Protein AF-A0A9P5Y0E2-F1 (afdb_monomer)

pLDDT: mean 70.85, std 19.17, range [27.19, 94.69]

Organism: NCBI:txid64659

Mean predicted aligned error: 10.79 Å

Foldseek 3Di:
DKDKAWADDPDHRGDDDDDDDDDDFDWDWDFDAPDVPHTQKIWIATRVRFIKMQRPVQCWIGGPNDIDRVVVQWDDDPDDPDPLWTWGDDDHWIWIWGADPVQRKIFIFTADPNRTDPDGQKIWRPWDDPDPPDIGTIMMMHDDDPRCRNVVVVVRVVSVVVPDPPDDDCPVPDD

Sequence (175 aa):
MSQVYLFSNKHNLYTSIASSISTSGEYRFTSVFARPGVPIKTTVTSPEGKEGTIYWKEHAIEVEGVKHVVEDLQQKRSGFKSPHTRHWVLGTDEWQSKYSSGSHSWKVLNVQDDEPTPSPAVELTPYRSKTFGKADPAMLMISVPDADSVFLILILVYSHLTELPRSSWLSGFRL

Secondary structure (DSSP, 8-state):
--EEEEEB-SSSS-B-----S------EEEEEEEETTEEEEEEEE-TTS-EEEEEGGGTEEEETTEEEEHHHHEE--TT---TTEEEEEETTEEEEEEEETTTTEEEEEEEETTEE-SS-SEEEE---EEETTEEPPEEEEE-S-HHHHHHHHHHHHHHHHHHS--SSSSTT---

Radius of gyration: 16.16 Å; Cα contacts (8 Å, |Δi|>4): 310; chains: 1; bounding box: 40×49×42 Å

Nearest PDB structures (foldseek):
  9azz-assembly3_C  TM=2.858E-01  e=7.784E-01  Ehrlichia ruminantium str. Gardel
  1viw-assembly1_B  TM=2.463E-01  e=5.065E-01  Phaseolus vulgaris
  2ooj-assembly1_B  TM=1.605E-01  e=1.406E+00  Shewanella oneidensis MR-1
  8fh3-assembly1_C  TM=2.134E-01  e=8.732E+00  Homo sapiens

Structure (mmCIF, N/CA/C/O backbone):
data_AF-A0A9P5Y0E2-F1
#
_entry.id   AF-A0A9P5Y0E2-F1
#
loop_
_atom_site.group_PDB
_atom_site.id
_atom_site.type_symbol
_atom_site.label_atom_id
_atom_site.label_alt_id
_atom_site.label_comp_id
_atom_site.label_asym_id
_atom_site.label_entity_id
_atom_site.label_seq_id
_atom_site.pdbx_PDB_ins_code
_atom_site.Cartn_x
_atom_site.Cartn_y
_atom_site.Cartn_z
_atom_site.occupancy
_atom_site.B_iso_or_equiv
_atom_site.auth_seq_id
_atom_site.auth_comp_id
_atom_site.auth_asym_id
_atom_site.auth_atom_id
_atom_site.pdbx_PDB_model_num
ATOM 1 N N . MET A 1 1 ? -3.429 17.648 -7.343 1.00 45.75 1 MET A N 1
ATOM 2 C CA . MET A 1 1 ? -2.501 18.212 -6.335 1.00 45.75 1 MET A CA 1
ATOM 3 C C . MET A 1 1 ? -1.861 17.037 -5.618 1.00 45.75 1 MET A C 1
ATOM 5 O O . MET A 1 1 ? -2.595 16.141 -5.239 1.00 45.75 1 MET A O 1
ATOM 9 N N . SER A 1 2 ? -0.536 16.991 -5.492 1.00 43.69 2 SER A N 1
ATOM 10 C CA . SER A 1 2 ? 0.150 15.933 -4.738 1.00 43.69 2 SER A CA 1
ATOM 11 C C . SER A 1 2 ? 0.182 16.284 -3.250 1.00 43.69 2 SER A C 1
ATOM 13 O O . SER A 1 2 ? 0.681 17.351 -2.890 1.00 43.69 2 SER A O 1
ATOM 15 N N . GLN A 1 3 ? -0.328 15.400 -2.402 1.00 51.97 3 GLN A N 1
ATOM 16 C CA . GLN A 1 3 ? -0.241 15.480 -0.947 1.00 51.97 3 GLN A CA 1
ATOM 17 C C . GLN A 1 3 ? 0.993 14.711 -0.461 1.00 51.97 3 GLN A C 1
ATOM 19 O O . GLN A 1 3 ? 1.354 13.668 -1.009 1.00 51.97 3 GLN A O 1
ATOM 24 N N . VAL A 1 4 ? 1.665 15.232 0.565 1.00 50.03 4 VAL A N 1
ATOM 25 C CA . VAL A 1 4 ? 2.849 14.602 1.164 1.00 50.03 4 VAL A CA 1
ATOM 26 C C . VAL A 1 4 ? 2.564 14.317 2.629 1.00 50.03 4 VAL A C 1
ATOM 28 O O . VAL A 1 4 ? 2.225 15.222 3.388 1.00 50.03 4 VAL A O 1
ATOM 31 N N . TYR A 1 5 ? 2.746 13.063 3.020 1.00 56.59 5 TYR A N 1
ATOM 32 C CA . TYR A 1 5 ? 2.532 12.548 4.364 1.00 56.59 5 TYR A CA 1
ATOM 33 C C . TYR A 1 5 ? 3.863 12.068 4.966 1.00 56.59 5 TYR A C 1
ATOM 35 O O . TYR A 1 5 ? 4.669 11.408 4.303 1.00 56.59 5 TYR A O 1
ATOM 43 N N . LEU A 1 6 ? 4.107 12.403 6.237 1.00 47.56 6 LEU A N 1
ATOM 44 C CA . LEU A 1 6 ? 5.319 12.048 6.988 1.00 47.56 6 LEU A CA 1
ATOM 45 C C . LEU A 1 6 ? 5.016 10.955 8.027 1.00 47.56 6 LEU A C 1
ATOM 47 O O . LEU A 1 6 ? 4.032 11.048 8.756 1.00 47.56 6 LEU A O 1
ATOM 51 N N . PHE A 1 7 ? 5.892 9.952 8.144 1.00 51.66 7 PHE A N 1
ATOM 52 C CA . PHE A 1 7 ? 5.718 8.774 9.008 1.00 51.66 7 PHE A CA 1
ATOM 53 C C . PHE A 1 7 ? 6.920 8.552 9.933 1.00 51.66 7 PHE A C 1
ATOM 55 O O . PHE A 1 7 ? 8.013 8.232 9.471 1.00 51.66 7 PHE A O 1
ATOM 62 N N . SER A 1 8 ? 6.732 8.615 11.256 1.00 42.47 8 SER A N 1
ATOM 63 C CA . SER A 1 8 ? 7.781 8.276 12.233 1.00 42.47 8 SER A CA 1
ATOM 64 C C . SER A 1 8 ? 7.515 6.933 12.919 1.00 42.47 8 SER A C 1
ATOM 66 O O . SER A 1 8 ? 6.436 6.694 13.457 1.00 42.47 8 SER A O 1
ATOM 68 N N . ASN A 1 9 ? 8.525 6.057 12.922 1.00 45.53 9 ASN A N 1
ATOM 69 C CA . ASN A 1 9 ? 8.476 4.699 13.487 1.00 45.53 9 ASN A CA 1
ATOM 70 C C . ASN A 1 9 ? 9.391 4.555 14.721 1.00 45.53 9 ASN A C 1
ATOM 72 O O . ASN A 1 9 ? 10.045 3.533 14.911 1.00 45.53 9 ASN A O 1
ATOM 76 N N . LYS A 1 10 ? 9.543 5.598 15.550 1.00 37.62 10 LYS A N 1
ATOM 77 C CA . LYS A 1 10 ? 10.538 5.514 16.632 1.00 37.62 10 LYS A CA 1
ATOM 78 C C . LYS A 1 10 ? 10.114 4.698 17.852 1.00 37.62 10 LYS A C 1
ATOM 80 O O . LYS A 1 10 ? 11.018 4.193 18.499 1.00 37.62 10 LYS A O 1
ATOM 85 N N . HIS A 1 11 ? 8.823 4.477 18.136 1.00 36.03 11 HIS A N 1
ATOM 86 C CA . HIS A 1 11 ? 8.441 3.693 19.329 1.00 36.03 11 HIS A CA 1
ATOM 87 C C . HIS A 1 11 ? 7.207 2.783 19.257 1.00 36.03 11 HIS A C 1
ATOM 89 O O . HIS A 1 11 ? 6.878 2.188 20.272 1.00 36.03 11 HIS A O 1
ATOM 95 N N . ASN A 1 12 ? 6.558 2.610 18.108 1.00 37.59 12 ASN A N 1
ATOM 96 C CA . ASN A 1 12 ? 5.561 1.557 17.853 1.00 37.59 12 ASN A CA 1
ATOM 97 C C . ASN A 1 12 ? 4.975 1.852 16.479 1.00 37.59 12 ASN A C 1
ATOM 99 O O . ASN A 1 12 ? 4.096 2.696 16.412 1.00 37.59 12 ASN A O 1
ATOM 103 N N . LEU A 1 13 ? 5.517 1.230 15.428 1.00 41.34 13 LEU A N 1
ATOM 104 C CA . LEU A 1 13 ? 5.135 1.240 14.003 1.00 41.34 13 LEU A CA 1
ATOM 105 C C . LEU A 1 13 ? 4.630 2.537 13.333 1.00 41.34 13 LEU A C 1
ATOM 107 O O . LEU A 1 13 ? 5.089 2.806 12.232 1.00 41.34 13 LEU A O 1
ATOM 111 N N . TYR A 1 14 ? 3.789 3.373 13.936 1.00 44.62 14 TYR A N 1
ATOM 112 C CA . TYR A 1 14 ? 3.302 4.640 13.400 1.00 44.62 14 TYR A CA 1
ATOM 113 C C . TYR A 1 14 ? 2.935 5.584 14.558 1.00 44.62 14 TYR A C 1
ATOM 115 O O . TYR A 1 14 ? 1.906 5.409 15.207 1.00 44.62 14 TYR A O 1
ATOM 123 N N . THR A 1 15 ? 3.762 6.592 14.846 1.00 29.59 15 THR A N 1
ATOM 124 C CA . THR A 1 15 ? 3.359 7.727 15.700 1.00 29.59 15 THR A CA 1
ATOM 125 C C . THR A 1 15 ? 3.620 9.031 14.956 1.00 29.59 15 THR A C 1
ATOM 127 O O . THR A 1 15 ? 4.685 9.216 14.365 1.00 29.59 15 THR A O 1
ATOM 130 N N . SER A 1 16 ? 2.613 9.903 14.936 1.00 33.72 16 SER A N 1
ATOM 131 C CA . SER A 1 16 ? 2.589 11.152 14.180 1.00 33.72 16 SER A CA 1
ATOM 132 C C . SER A 1 16 ? 3.706 12.105 14.614 1.00 33.72 16 SER A C 1
ATOM 134 O O . SER A 1 16 ? 3.942 12.332 15.801 1.00 33.72 16 SER A O 1
ATOM 136 N N . ILE A 1 17 ? 4.401 12.684 13.632 1.00 31.56 17 ILE A N 1
ATOM 137 C CA . ILE A 1 17 ? 5.146 13.930 13.817 1.00 31.56 17 ILE A CA 1
ATOM 138 C C . ILE A 1 17 ? 4.387 14.982 13.022 1.00 31.56 17 ILE A C 1
ATOM 140 O O . ILE A 1 17 ? 4.506 15.073 11.802 1.00 31.56 17 ILE A O 1
ATOM 144 N N . ALA A 1 18 ? 3.592 15.767 13.740 1.00 40.41 18 ALA A N 1
ATOM 145 C CA . ALA A 1 18 ? 3.110 17.040 13.252 1.00 40.41 18 ALA A CA 1
ATOM 146 C C . ALA A 1 18 ? 4.308 17.989 13.122 1.00 40.41 18 ALA A C 1
ATOM 148 O O . ALA A 1 18 ? 4.890 18.390 14.128 1.00 40.41 18 ALA A O 1
ATOM 149 N N . SER A 1 19 ? 4.667 18.376 11.899 1.00 30.83 19 SER A N 1
ATOM 150 C CA . SER A 1 19 ? 5.348 19.655 11.679 1.00 30.83 19 SER A CA 1
ATOM 151 C C . SER A 1 19 ? 5.203 20.134 10.233 1.00 30.83 19 SER A C 1
ATOM 153 O O . SER A 1 19 ? 5.901 19.677 9.331 1.00 30.83 19 SER A O 1
ATOM 155 N N . SER A 1 20 ? 4.285 21.091 10.071 1.00 33.94 20 SER A N 1
ATOM 156 C CA . SER A 1 20 ? 4.350 22.236 9.152 1.00 33.94 20 SER A CA 1
ATOM 157 C C . SER A 1 20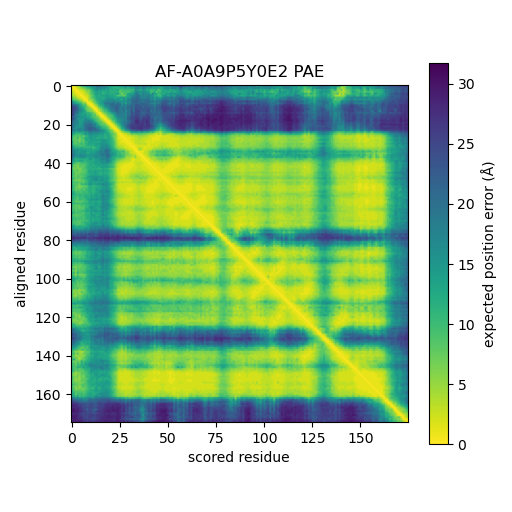 ? 4.640 21.978 7.666 1.00 33.94 20 SER A C 1
ATOM 159 O O . SER A 1 20 ? 5.642 22.455 7.141 1.00 33.94 20 SER A O 1
ATOM 161 N N . ILE A 1 21 ? 3.698 21.347 6.964 1.00 38.38 21 ILE A N 1
ATOM 162 C CA . ILE A 1 21 ? 3.343 21.707 5.580 1.00 38.38 21 ILE A CA 1
ATOM 163 C C . ILE A 1 21 ? 1.811 21.759 5.563 1.00 38.38 21 ILE A C 1
ATOM 165 O O . ILE A 1 21 ? 1.154 20.846 6.057 1.00 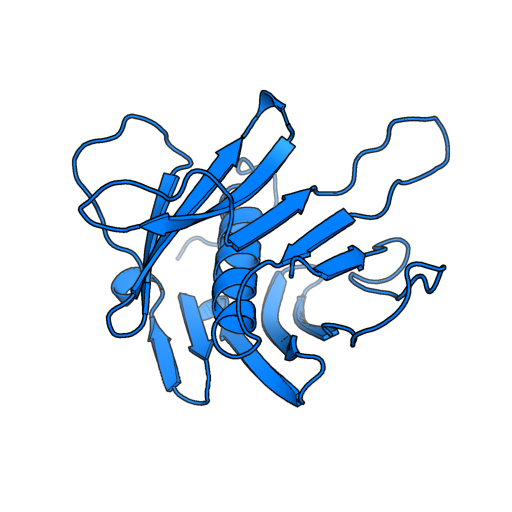38.38 21 ILE A O 1
ATOM 169 N N . SER A 1 22 ? 1.232 22.881 5.146 1.00 36.72 22 SER A N 1
ATOM 170 C CA . SER A 1 22 ? -0.187 23.172 5.357 1.00 36.72 22 SER A CA 1
ATOM 171 C C . SER A 1 22 ? -1.118 22.192 4.624 1.00 36.72 22 SER A C 1
ATOM 173 O O . SER A 1 22 ? -1.055 22.077 3.403 1.00 36.72 22 SER A O 1
ATOM 175 N N . THR A 1 23 ? -2.018 21.599 5.424 1.00 46.66 23 THR A N 1
ATOM 176 C CA . THR A 1 23 ? -3.356 21.025 5.144 1.00 46.66 23 THR A CA 1
ATOM 177 C C . THR A 1 23 ? -3.476 19.752 4.294 1.00 46.66 23 THR A C 1
ATOM 179 O O . THR A 1 23 ? -3.373 19.820 3.075 1.00 46.66 23 THR A O 1
ATOM 182 N N . SER A 1 24 ? -3.833 18.618 4.927 1.00 51.25 24 SER A N 1
ATOM 183 C CA . SER A 1 24 ? -5.021 17.771 4.625 1.00 51.25 24 SER A CA 1
ATOM 184 C C . SER A 1 24 ? -4.873 16.338 5.179 1.00 51.25 24 SER A C 1
ATOM 186 O O . SER A 1 24 ? -4.283 15.473 4.542 1.00 51.25 24 SER A O 1
ATOM 188 N N . GLY A 1 25 ? -5.451 16.077 6.359 1.00 61.12 25 GLY A N 1
ATOM 189 C CA . GLY A 1 25 ? -5.704 14.709 6.825 1.00 61.12 25 GLY A CA 1
ATOM 190 C C . GLY A 1 25 ? -4.509 13.890 7.324 1.00 61.12 25 GLY A C 1
ATOM 191 O O . GLY A 1 25 ? -3.367 14.194 7.015 1.00 61.12 25 GLY A O 1
ATOM 192 N N . GLU A 1 26 ? -4.753 12.821 8.083 1.00 68.81 26 GLU A N 1
ATOM 193 C CA . GLU A 1 26 ? -3.728 11.821 8.419 1.00 68.81 26 GLU A CA 1
ATOM 194 C C . GLU A 1 26 ? -4.219 10.423 8.025 1.00 68.81 26 GLU A C 1
ATOM 196 O O . GLU A 1 26 ? -5.311 10.022 8.424 1.00 68.81 26 GLU A O 1
ATOM 201 N N . TYR A 1 27 ? -3.406 9.666 7.277 1.00 76.19 27 TYR A N 1
ATOM 202 C CA . TYR A 1 27 ? -3.641 8.233 7.085 1.00 76.19 27 TYR A CA 1
ATOM 203 C C . TYR A 1 27 ? -3.221 7.480 8.349 1.00 76.19 27 TYR A C 1
ATOM 205 O O . TYR A 1 27 ? -2.075 7.587 8.797 1.00 76.19 27 TYR A O 1
ATOM 213 N N . ARG A 1 28 ? -4.128 6.688 8.922 1.00 75.88 28 ARG A N 1
ATOM 214 C CA . ARG A 1 28 ? -3.868 5.894 10.127 1.00 75.88 28 ARG A CA 1
ATOM 215 C C . ARG A 1 28 ? -3.637 4.435 9.769 1.00 75.88 28 ARG A C 1
ATOM 217 O O . ARG A 1 28 ? -4.448 3.830 9.082 1.00 75.88 28 ARG A O 1
ATOM 224 N N . PHE A 1 29 ? -2.566 3.856 10.303 1.00 80.56 29 PHE A N 1
ATOM 225 C CA . PHE A 1 29 ? -2.232 2.445 10.127 1.00 80.56 29 PHE A CA 1
ATOM 226 C C . PHE A 1 29 ? -2.405 1.712 11.452 1.00 80.56 29 PHE A C 1
ATOM 228 O O . PHE A 1 29 ? -1.734 2.026 12.435 1.00 80.56 29 PHE A O 1
ATOM 235 N N . THR A 1 30 ? -3.273 0.708 11.475 1.00 80.75 30 THR A N 1
ATOM 236 C CA . THR A 1 30 ? -3.520 -0.128 12.653 1.00 80.75 30 THR A CA 1
ATOM 237 C C . THR A 1 30 ? -3.177 -1.565 12.310 1.00 80.75 30 THR A C 1
ATOM 239 O O . THR A 1 30 ? -3.802 -2.157 11.438 1.00 80.75 30 THR A O 1
ATOM 242 N N . SER A 1 31 ? -2.181 -2.142 12.982 1.00 82.12 31 SER A N 1
ATOM 243 C CA . SER A 1 31 ? -1.804 -3.542 12.770 1.00 82.12 31 SER A CA 1
ATOM 244 C C . SER A 1 31 ? -2.098 -4.389 14.002 1.00 82.12 31 SER A C 1
ATOM 246 O O . SER A 1 31 ? -1.715 -4.036 15.115 1.00 82.12 31 SER A O 1
ATOM 248 N N . VAL A 1 32 ? -2.761 -5.523 13.789 1.00 82.81 32 VAL A N 1
ATOM 249 C CA . VAL A 1 32 ? -2.998 -6.559 14.798 1.00 82.81 32 VAL A CA 1
ATOM 250 C C . VAL A 1 32 ? -1.977 -7.664 14.583 1.00 82.81 32 VAL A C 1
ATOM 252 O O . VAL A 1 32 ? -1.851 -8.177 13.472 1.00 82.81 32 VAL A O 1
ATOM 255 N N . PHE A 1 33 ? -1.268 -8.052 15.640 1.00 77.25 33 PHE A N 1
ATOM 256 C CA . PHE A 1 33 ? -0.171 -9.016 15.578 1.00 77.25 33 PHE A CA 1
ATOM 257 C C . PHE A 1 33 ? -0.539 -10.321 16.281 1.00 77.25 33 PHE A C 1
ATOM 259 O O . PHE A 1 33 ? -1.089 -10.300 17.378 1.00 77.25 33 PHE A O 1
ATOM 266 N N . ALA A 1 34 ? -0.192 -11.461 15.676 1.00 69.75 34 ALA A N 1
ATOM 267 C CA . ALA A 1 34 ? -0.313 -12.767 16.335 1.00 69.75 34 ALA A CA 1
ATOM 268 C C . ALA A 1 34 ? 0.753 -12.929 17.420 1.00 69.75 34 ALA A C 1
ATOM 270 O O . ALA A 1 34 ? 0.524 -13.520 18.473 1.00 69.75 34 ALA A O 1
ATOM 271 N N . ARG A 1 35 ? 1.957 -12.460 17.089 1.00 70.94 35 ARG A N 1
ATOM 272 C CA . ARG A 1 35 ? 3.202 -12.503 17.858 1.00 70.94 35 ARG A CA 1
ATOM 273 C C . ARG A 1 35 ? 4.059 -11.317 17.401 1.00 70.94 35 ARG A C 1
ATOM 275 O O . ARG A 1 35 ? 3.773 -10.777 16.328 1.00 70.94 35 ARG A O 1
ATOM 282 N N . PRO A 1 36 ? 5.091 -10.910 18.161 1.00 68.94 36 PRO A N 1
ATOM 283 C CA . PRO A 1 36 ? 5.947 -9.786 17.793 1.00 68.94 36 PRO A CA 1
ATOM 284 C C . PRO A 1 36 ? 6.341 -9.805 16.310 1.00 68.94 36 PRO A C 1
ATOM 286 O O . PRO A 1 36 ? 6.903 -10.783 15.826 1.00 68.94 36 PRO A O 1
ATOM 289 N N . GLY A 1 37 ? 5.932 -8.733 15.620 1.00 63.09 37 GLY A N 1
ATOM 290 C CA . GLY A 1 37 ? 6.095 -8.416 14.195 1.00 63.09 37 GLY A CA 1
ATOM 291 C C . GLY A 1 37 ? 5.543 -9.399 13.154 1.00 63.09 37 GLY A C 1
ATOM 292 O O . GLY A 1 37 ? 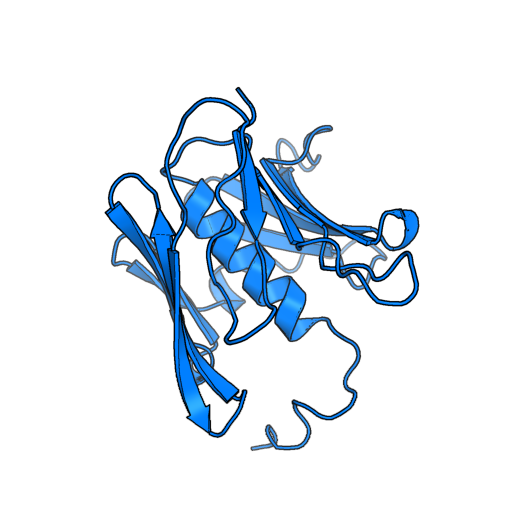5.823 -9.224 11.974 1.00 63.09 37 GLY A O 1
ATOM 293 N N . VAL A 1 38 ? 4.719 -10.378 13.541 1.00 66.44 38 VAL A N 1
ATOM 294 C CA . VAL A 1 38 ? 3.907 -11.152 12.586 1.00 66.44 38 VAL A CA 1
ATOM 295 C C . VAL A 1 38 ? 2.503 -10.542 12.540 1.00 66.44 38 VAL A C 1
ATOM 297 O O . VAL A 1 38 ? 1.670 -10.882 13.395 1.00 66.44 38 VAL A O 1
ATOM 300 N N . PRO A 1 39 ? 2.223 -9.599 11.618 1.00 75.25 39 PRO A N 1
ATOM 301 C CA . PRO A 1 39 ? 0.901 -9.008 11.518 1.00 75.25 39 PRO A CA 1
ATOM 302 C C . PRO A 1 39 ? -0.092 -10.048 10.985 1.00 75.25 39 PRO A C 1
ATOM 304 O O . PRO A 1 39 ? 0.194 -10.793 10.053 1.00 75.25 39 PRO A O 1
ATOM 307 N N . ILE A 1 40 ? -1.272 -10.107 11.596 1.00 83.94 40 ILE A N 1
ATOM 308 C CA . ILE A 1 40 ? -2.437 -10.853 11.099 1.00 83.94 40 ILE A CA 1
ATOM 309 C C . ILE A 1 40 ? -3.251 -9.949 10.180 1.00 83.94 40 ILE A C 1
ATOM 311 O O . ILE A 1 40 ? -3.695 -10.371 9.114 1.00 83.94 40 ILE A O 1
ATOM 315 N N . LYS A 1 41 ? -3.430 -8.696 10.608 1.00 87.38 41 LYS A N 1
ATOM 316 C CA . LYS A 1 41 ? -4.276 -7.702 9.958 1.00 87.38 41 LYS A CA 1
ATOM 317 C C . LYS A 1 41 ? -3.565 -6.356 9.973 1.00 87.38 41 LYS A C 1
ATOM 319 O O . LYS A 1 41 ? -3.060 -5.974 11.026 1.00 87.38 41 LYS A O 1
ATOM 324 N N . THR A 1 42 ? -3.551 -5.641 8.856 1.00 86.94 42 THR A N 1
ATOM 325 C CA . THR A 1 42 ? -3.115 -4.238 8.799 1.00 86.94 42 THR A CA 1
ATOM 326 C C . THR A 1 42 ? -4.196 -3.416 8.127 1.00 86.94 42 THR A C 1
ATOM 328 O O . THR A 1 42 ? -4.473 -3.622 6.954 1.00 86.94 42 THR A O 1
ATOM 331 N N . THR A 1 43 ? -4.799 -2.498 8.867 1.00 87.69 43 THR A N 1
ATOM 332 C CA . THR A 1 43 ? -5.845 -1.594 8.392 1.00 87.69 43 THR A CA 1
ATOM 333 C C . THR A 1 43 ? -5.258 -0.212 8.149 1.00 87.69 43 THR A C 1
ATOM 335 O O . THR A 1 43 ? -4.476 0.284 8.962 1.00 87.69 43 THR A O 1
ATOM 338 N N . VAL A 1 44 ? -5.636 0.387 7.028 1.00 86.62 44 VAL A N 1
ATOM 339 C CA . VAL A 1 44 ? -5.331 1.756 6.626 1.00 86.62 44 VAL A CA 1
ATOM 340 C C . VAL A 1 44 ? -6.641 2.526 6.620 1.00 86.62 44 VAL A C 1
ATOM 342 O O . VAL A 1 44 ? -7.568 2.130 5.921 1.00 86.62 44 VAL A O 1
ATOM 345 N N . THR A 1 45 ? -6.700 3.613 7.378 1.00 84.69 45 THR A N 1
ATOM 346 C CA . THR A 1 45 ? -7.835 4.539 7.405 1.00 84.69 45 THR A CA 1
ATOM 347 C C . THR A 1 45 ? -7.391 5.856 6.776 1.00 84.69 45 THR A C 1
ATOM 349 O O . THR A 1 45 ? -6.391 6.430 7.214 1.00 84.69 45 THR A O 1
ATOM 352 N N . SER A 1 46 ? -8.094 6.321 5.745 1.00 84.75 46 SER A N 1
ATOM 353 C CA . SER A 1 46 ? -7.858 7.615 5.107 1.00 84.75 46 SER A CA 1
ATOM 354 C C . SER A 1 46 ? -8.349 8.765 5.994 1.00 84.75 46 SER A C 1
ATOM 356 O O . SER A 1 46 ? -9.157 8.553 6.906 1.00 84.75 46 SER A O 1
ATOM 358 N N . PRO A 1 47 ? -7.906 10.002 5.727 1.00 78.00 47 PRO A N 1
ATOM 359 C CA . PRO A 1 47 ? -8.428 11.191 6.391 1.00 78.00 47 PRO A CA 1
ATOM 360 C C . PRO A 1 47 ? -9.946 11.354 6.336 1.00 78.00 47 PRO A C 1
ATOM 362 O O . PRO A 1 47 ? -10.543 11.904 7.259 1.00 78.00 47 PRO A O 1
ATOM 365 N N . GLU A 1 48 ? -10.558 10.889 5.250 1.00 81.06 48 GLU A N 1
ATOM 366 C CA . GLU A 1 48 ? -11.999 10.947 5.005 1.00 81.06 48 GLU A CA 1
ATOM 367 C C . GLU A 1 48 ? -12.763 9.803 5.695 1.00 81.06 48 GLU A C 1
ATOM 369 O O . GLU A 1 48 ? -13.983 9.710 5.580 1.00 81.06 48 GLU A O 1
ATOM 374 N N . GLY A 1 49 ? -12.062 8.932 6.432 1.00 83.12 49 GLY A N 1
ATOM 375 C CA . GLY A 1 49 ? -12.650 7.795 7.138 1.00 83.12 49 GLY A CA 1
ATOM 376 C C . GLY A 1 49 ? -12.865 6.561 6.264 1.00 83.12 49 GLY A C 1
ATOM 377 O O . GLY A 1 49 ? -13.508 5.614 6.711 1.00 83.12 49 GLY A O 1
ATOM 378 N N . LYS A 1 50 ? -12.329 6.540 5.036 1.00 87.44 50 LYS A N 1
ATOM 379 C CA . LYS A 1 50 ? -12.323 5.329 4.207 1.00 87.44 50 LYS A CA 1
ATOM 380 C C . LYS A 1 50 ? -11.334 4.329 4.768 1.00 87.44 50 LYS A C 1
ATOM 382 O O . LYS A 1 50 ? -10.253 4.712 5.201 1.00 87.44 50 LYS A O 1
ATOM 387 N N . GLU A 1 51 ? -11.671 3.050 4.720 1.00 89.94 51 GLU A N 1
ATOM 388 C CA . GLU A 1 51 ? -10.817 2.005 5.270 1.00 89.94 51 GLU A CA 1
ATOM 389 C C . GLU A 1 51 ? -10.518 0.924 4.245 1.00 89.94 51 GLU A C 1
ATOM 391 O O . GLU A 1 51 ? -11.346 0.564 3.408 1.00 89.94 51 GLU A O 1
ATOM 396 N N . GLY A 1 52 ? -9.318 0.372 4.354 1.00 91.88 52 GLY A N 1
ATOM 397 C CA . GLY A 1 52 ? -8.950 -0.850 3.672 1.00 91.88 52 GLY A CA 1
ATOM 398 C C . GLY A 1 52 ? -7.964 -1.649 4.507 1.00 91.88 52 GLY A C 1
ATOM 399 O O . GLY A 1 52 ? -7.328 -1.138 5.429 1.00 91.88 52 GLY A O 1
ATOM 400 N N . THR A 1 53 ? -7.890 -2.946 4.255 1.00 92.94 53 THR A N 1
ATOM 401 C CA . THR A 1 53 ? -7.239 -3.894 5.153 1.00 92.94 53 THR A CA 1
ATOM 402 C C . THR A 1 53 ? -6.460 -4.951 4.388 1.00 92.94 53 THR A C 1
ATOM 404 O O . THR A 1 53 ? -6.980 -5.565 3.469 1.00 92.94 53 THR A O 1
ATOM 407 N N . ILE A 1 54 ? -5.248 -5.257 4.846 1.00 92.00 54 ILE A N 1
ATOM 408 C CA . ILE A 1 54 ? -4.499 -6.459 4.473 1.00 92.00 54 ILE A CA 1
ATOM 409 C C . ILE A 1 54 ? -4.783 -7.558 5.498 1.00 92.00 54 ILE A C 1
ATOM 411 O O . ILE A 1 54 ? -4.519 -7.384 6.691 1.00 92.00 54 ILE A O 1
ATOM 41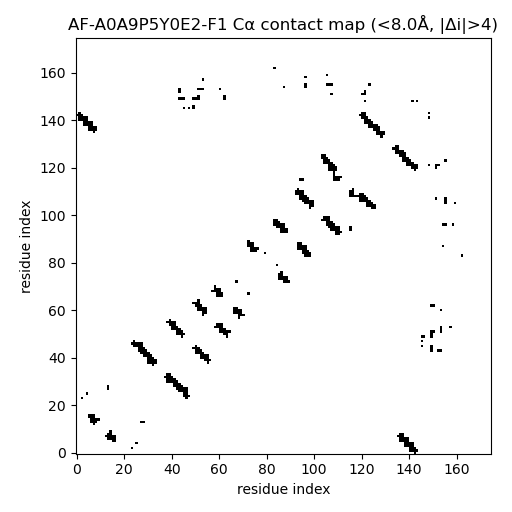5 N N . TYR A 1 55 ? -5.262 -8.705 5.028 1.00 92.12 55 TYR A N 1
ATOM 416 C CA . TYR A 1 55 ? -5.358 -9.956 5.777 1.00 92.12 55 TYR A CA 1
ATOM 417 C C . TYR A 1 55 ? -4.157 -10.831 5.426 1.00 92.12 55 TYR A C 1
ATOM 419 O O . TYR A 1 55 ? -4.185 -11.606 4.471 1.00 92.12 55 TYR A O 1
ATOM 427 N N . TRP A 1 56 ? -3.082 -10.706 6.204 1.00 87.12 56 TRP A N 1
ATOM 428 C CA . TRP A 1 56 ? -1.779 -11.295 5.879 1.00 87.12 56 TRP A CA 1
ATOM 429 C C . TRP A 1 56 ? -1.811 -12.817 5.774 1.00 87.12 56 TRP A C 1
ATOM 431 O O . TRP A 1 56 ? -1.221 -13.379 4.860 1.00 87.12 56 TRP A O 1
ATOM 441 N N . LYS A 1 57 ? -2.529 -13.486 6.684 1.00 87.62 57 LYS A N 1
ATOM 442 C CA . LYS A 1 57 ? -2.649 -14.953 6.681 1.00 87.62 57 LYS A CA 1
ATOM 443 C C . LYS A 1 57 ? -3.418 -15.473 5.465 1.00 87.62 57 LYS A C 1
ATOM 445 O O . LYS A 1 57 ? -3.157 -16.575 5.002 1.00 87.62 57 LYS A O 1
ATOM 450 N N . GLU A 1 58 ? -4.386 -14.699 4.994 1.00 89.31 58 GLU A N 1
ATOM 451 C CA . GLU A 1 58 ? -5.284 -15.090 3.907 1.00 89.31 58 GLU A CA 1
ATOM 452 C C . GLU A 1 58 ? -4.786 -14.611 2.544 1.00 89.31 58 GLU A C 1
ATOM 454 O O . GLU A 1 58 ? -5.427 -14.897 1.540 1.00 89.31 58 GLU A O 1
ATOM 459 N N . HIS A 1 59 ? -3.668 -13.874 2.505 1.00 90.12 59 HIS A N 1
ATOM 460 C CA . HIS A 1 59 ? -3.173 -13.218 1.298 1.00 90.12 59 HIS A CA 1
ATOM 461 C C . HIS A 1 59 ? -4.288 -12.451 0.578 1.00 90.12 59 HIS A C 1
ATOM 463 O O . HIS A 1 59 ? -4.484 -12.602 -0.624 1.00 90.12 59 HIS A O 1
ATOM 469 N N . ALA A 1 60 ? -5.034 -11.640 1.329 1.00 92.50 60 ALA A N 1
ATOM 470 C CA . ALA A 1 60 ? -6.181 -10.902 0.818 1.00 92.50 60 ALA A CA 1
ATOM 471 C C . ALA A 1 60 ? -6.130 -9.424 1.213 1.00 92.50 60 ALA A C 1
ATOM 473 O O . ALA A 1 60 ? -5.615 -9.068 2.276 1.00 92.50 60 ALA A O 1
ATOM 474 N N . ILE A 1 61 ? -6.692 -8.576 0.360 1.00 93.81 61 ILE A N 1
ATOM 475 C CA . ILE A 1 61 ? -6.855 -7.141 0.571 1.00 93.81 61 ILE A CA 1
ATOM 476 C C . ILE A 1 61 ? -8.349 -6.829 0.506 1.00 93.81 61 ILE A C 1
ATOM 478 O O . ILE A 1 61 ? -9.036 -7.239 -0.421 1.00 93.81 61 ILE A O 1
ATOM 482 N N . GLU A 1 62 ? -8.853 -6.118 1.503 1.00 94.69 62 GLU A N 1
ATOM 483 C CA . GLU A 1 62 ? -10.210 -5.586 1.528 1.00 94.69 62 GLU A CA 1
ATOM 484 C C . GLU A 1 62 ? -10.171 -4.083 1.293 1.00 94.69 62 GLU A C 1
ATOM 486 O O . GLU A 1 62 ? -9.425 -3.368 1.964 1.00 94.69 62 GLU A O 1
ATOM 491 N N . VAL A 1 63 ? -10.972 -3.615 0.345 1.00 90.69 63 VAL A N 1
ATOM 492 C CA . VAL A 1 63 ? -11.146 -2.200 0.012 1.00 90.69 63 VAL A CA 1
ATOM 493 C C . VAL A 1 63 ? -12.638 -1.959 -0.148 1.00 90.69 63 VAL A C 1
ATOM 495 O O . VAL A 1 63 ? -13.323 -2.772 -0.761 1.00 90.69 63 VAL A O 1
ATOM 498 N N . GLU A 1 64 ? -13.154 -0.887 0.458 1.00 86.56 64 GLU A N 1
ATOM 499 C CA . GLU A 1 64 ? -14.582 -0.527 0.386 1.00 86.56 64 GLU A CA 1
ATOM 500 C C . GLU A 1 64 ? -15.536 -1.678 0.785 1.00 86.56 64 GLU A C 1
ATOM 502 O O . GLU A 1 64 ? -16.634 -1.828 0.256 1.00 86.56 64 GLU A O 1
ATOM 507 N N . GLY A 1 65 ? -15.113 -2.514 1.741 1.00 87.75 65 GLY A N 1
ATOM 508 C CA . GLY A 1 65 ? -15.892 -3.653 2.243 1.00 87.75 65 GLY A CA 1
ATOM 509 C C . GLY A 1 65 ? -15.889 -4.890 1.338 1.00 87.75 65 GLY A C 1
ATOM 510 O O . GLY A 1 65 ? -16.510 -5.899 1.680 1.00 87.75 65 GLY A O 1
ATOM 511 N N . VAL A 1 66 ? -15.185 -4.853 0.203 1.00 91.12 66 VAL A N 1
ATOM 512 C CA . VAL A 1 66 ? -15.028 -6.001 -0.696 1.00 91.12 66 VAL A CA 1
ATOM 513 C C . VAL A 1 66 ? -13.648 -6.609 -0.501 1.00 91.12 66 VAL A C 1
ATOM 515 O O . VAL A 1 66 ? -12.622 -5.943 -0.634 1.00 91.12 66 VAL A O 1
ATOM 518 N N . LYS A 1 67 ? -13.619 -7.901 -0.168 1.00 94.44 67 LYS A N 1
ATOM 519 C CA . LYS A 1 67 ? -12.386 -8.661 0.044 1.00 94.44 67 LYS A CA 1
ATOM 520 C C . LYS A 1 67 ? -11.949 -9.347 -1.246 1.00 94.44 67 LYS A C 1
ATOM 522 O O . LYS A 1 67 ? -12.706 -10.119 -1.825 1.00 94.44 67 LYS A O 1
ATOM 527 N N . HIS A 1 68 ? -10.699 -9.124 -1.630 1.00 93.12 68 HIS A N 1
ATOM 528 C CA . HIS A 1 68 ? -10.062 -9.684 -2.815 1.00 93.12 68 HIS A CA 1
ATOM 529 C C . HIS A 1 68 ? -8.833 -10.503 -2.426 1.00 93.12 68 HIS A C 1
ATOM 531 O O . HIS A 1 68 ? -8.040 -10.078 -1.583 1.00 93.12 68 HIS A O 1
ATOM 537 N N . VAL A 1 69 ? -8.635 -11.663 -3.050 1.00 92.12 69 VAL A N 1
ATOM 538 C CA . VAL A 1 69 ? -7.382 -12.412 -2.906 1.00 92.12 69 VAL A CA 1
ATOM 539 C C . VAL A 1 69 ? -6.296 -11.697 -3.711 1.00 92.12 69 VAL A C 1
ATOM 541 O O . VAL A 1 69 ? -6.531 -11.223 -4.819 1.00 92.12 69 VAL A O 1
ATOM 544 N N . VAL A 1 70 ? -5.089 -11.600 -3.156 1.00 89.56 70 VAL A N 1
ATOM 545 C CA . VAL A 1 70 ? -3.951 -10.909 -3.783 1.00 89.56 70 VAL A CA 1
ATOM 546 C C . VAL A 1 70 ? -3.626 -11.490 -5.156 1.00 89.56 70 VAL A C 1
ATOM 548 O O . VAL A 1 70 ? -3.268 -10.741 -6.056 1.00 89.56 70 VAL A O 1
ATOM 551 N N . GLU A 1 71 ? -3.755 -12.805 -5.328 1.00 85.81 71 GLU A N 1
ATOM 552 C CA . GLU A 1 71 ? -3.497 -13.471 -6.607 1.00 85.81 71 GLU A CA 1
ATOM 553 C C . GLU A 1 71 ? -4.473 -13.039 -7.707 1.00 85.81 71 GLU A C 1
ATOM 555 O O . GLU A 1 71 ? -4.055 -12.928 -8.857 1.00 85.81 71 GLU A O 1
ATOM 560 N N . ASP A 1 72 ? -5.723 -12.727 -7.354 1.00 86.38 72 ASP A N 1
ATOM 561 C CA . ASP A 1 72 ? -6.730 -12.236 -8.302 1.00 86.38 72 ASP A CA 1
ATOM 562 C C . ASP A 1 72 ? -6.458 -10.781 -8.700 1.00 86.38 72 ASP A C 1
ATOM 564 O O . ASP A 1 72 ? -6.699 -10.378 -9.836 1.00 86.38 72 ASP A O 1
ATOM 568 N N . LEU A 1 73 ? -5.922 -9.992 -7.764 1.00 86.25 73 LEU A N 1
ATOM 569 C CA . LEU A 1 73 ? -5.511 -8.611 -8.014 1.00 86.25 73 LEU A CA 1
ATOM 570 C C . LEU A 1 73 ? -4.200 -8.538 -8.805 1.00 86.25 73 LEU A C 1
ATOM 572 O O . LEU A 1 73 ? -3.961 -7.559 -9.508 1.00 86.25 73 LEU A O 1
ATOM 576 N N . GLN A 1 74 ? -3.321 -9.533 -8.670 1.00 85.25 74 GLN A N 1
ATOM 577 C CA . GLN A 1 74 ? -1.979 -9.498 -9.235 1.00 85.25 74 GLN A CA 1
ATOM 578 C C . GLN A 1 74 ? -1.936 -10.139 -10.627 1.00 85.25 74 GLN A C 1
ATOM 580 O O . GLN A 1 74 ? -1.904 -11.361 -10.778 1.00 85.25 74 GLN A O 1
ATOM 585 N N . GLN A 1 75 ? -1.792 -9.319 -11.666 1.00 79.50 75 GLN A N 1
ATOM 586 C CA . GLN A 1 75 ? -1.599 -9.834 -13.017 1.00 79.50 75 GLN A CA 1
ATOM 587 C C . GLN A 1 75 ? -0.146 -10.244 -13.276 1.00 79.50 75 GLN A C 1
ATOM 589 O O . GLN A 1 75 ? 0.811 -9.492 -13.062 1.00 79.50 75 GLN A O 1
ATOM 594 N N . LYS A 1 76 ? 0.026 -11.457 -13.810 1.00 64.75 76 LYS A N 1
ATOM 595 C CA . LYS A 1 76 ? 1.311 -11.953 -14.317 1.00 64.75 76 LYS A CA 1
ATOM 596 C C . LYS A 1 76 ? 1.478 -11.525 -15.774 1.00 64.75 76 LYS A C 1
ATOM 598 O O . LYS A 1 76 ? 1.177 -12.291 -16.684 1.00 64.75 76 LYS A O 1
ATOM 603 N N . ARG A 1 77 ? 1.987 -10.315 -16.016 1.00 63.75 77 ARG A N 1
ATOM 604 C CA . ARG A 1 77 ? 2.427 -9.935 -17.366 1.00 63.75 77 ARG A CA 1
ATOM 605 C C . ARG A 1 77 ? 3.730 -10.664 -17.703 1.00 63.75 77 ARG A C 1
ATOM 607 O O . ARG A 1 77 ? 4.761 -10.467 -17.060 1.00 63.75 77 ARG A O 1
ATOM 614 N N . SER A 1 78 ? 3.680 -11.532 -18.709 1.00 45.50 78 SER A N 1
ATOM 615 C CA . SER A 1 78 ? 4.873 -12.138 -19.303 1.00 45.50 78 SER A CA 1
ATOM 616 C C . SER A 1 78 ? 5.618 -11.054 -20.086 1.00 45.50 78 SER A C 1
ATOM 618 O O . SER A 1 78 ? 5.096 -10.584 -21.092 1.00 45.50 78 SER A O 1
ATOM 620 N N . GLY A 1 79 ? 6.802 -10.613 -19.638 1.00 52.19 79 GLY A N 1
ATOM 621 C CA . GLY A 1 79 ? 7.625 -9.750 -20.499 1.00 52.19 79 GLY A CA 1
ATOM 622 C C . GLY A 1 79 ? 8.719 -8.877 -19.886 1.00 52.19 79 GLY A C 1
ATOM 623 O O . GLY A 1 79 ? 9.662 -8.561 -20.605 1.00 52.19 79 GLY A O 1
ATOM 624 N N . PHE A 1 80 ? 8.695 -8.500 -18.602 1.00 49.66 80 PHE A N 1
ATOM 625 C CA . PHE A 1 80 ? 9.678 -7.527 -18.085 1.00 49.66 80 PHE A CA 1
ATOM 626 C C . PHE A 1 80 ? 10.620 -8.086 -17.010 1.00 49.66 80 PHE A C 1
ATOM 628 O O . PHE A 1 80 ? 10.212 -8.606 -15.978 1.00 49.66 80 PHE A O 1
ATOM 635 N N . LYS A 1 81 ? 11.927 -7.938 -17.270 1.00 51.97 81 LYS A N 1
ATOM 636 C CA . LYS A 1 81 ? 13.083 -8.504 -16.542 1.00 51.97 81 LYS A CA 1
ATOM 637 C C . LYS A 1 81 ? 13.375 -7.875 -15.166 1.00 51.97 81 LYS A C 1
ATOM 639 O O . LYS A 1 81 ? 14.503 -7.975 -14.687 1.00 51.97 81 LYS A O 1
ATOM 644 N N . SER A 1 82 ? 12.417 -7.200 -14.531 1.00 58.00 82 SER A N 1
ATOM 645 C CA . SER A 1 82 ? 12.632 -6.622 -13.200 1.00 58.00 82 SER A CA 1
ATOM 646 C C . SER A 1 82 ? 11.937 -7.480 -12.140 1.00 58.00 82 SER A C 1
ATOM 648 O O . SER A 1 82 ? 10.709 -7.518 -12.124 1.00 58.00 82 SER A O 1
ATOM 650 N N . PRO A 1 83 ? 12.682 -8.136 -11.229 1.00 59.28 83 PRO A N 1
ATOM 651 C CA . PRO A 1 83 ? 12.097 -9.005 -10.202 1.00 59.28 83 PRO A CA 1
ATOM 652 C C . PRO A 1 83 ? 11.199 -8.266 -9.192 1.00 59.28 83 PRO A C 1
ATOM 654 O O . PRO A 1 83 ? 10.537 -8.917 -8.393 1.00 59.28 83 PRO A O 1
ATOM 657 N N . HIS A 1 84 ? 11.167 -6.930 -9.244 1.00 65.31 84 HIS A N 1
ATOM 658 C CA . HIS A 1 84 ? 10.462 -6.046 -8.310 1.00 65.31 84 HIS A CA 1
ATOM 659 C C . HIS A 1 84 ? 9.358 -5.216 -8.979 1.00 65.31 84 HIS A C 1
ATOM 661 O O . HIS A 1 84 ? 8.997 -4.145 -8.491 1.00 65.31 84 HIS A O 1
ATOM 667 N N . THR A 1 85 ? 8.896 -5.636 -10.160 1.00 73.94 85 THR A N 1
ATOM 668 C CA . THR A 1 85 ? 7.782 -4.987 -10.862 1.00 73.94 85 THR A CA 1
ATOM 669 C C . THR A 1 85 ? 6.568 -5.904 -10.830 1.00 73.94 85 THR A C 1
ATOM 671 O O . THR A 1 85 ? 6.648 -7.053 -11.261 1.00 73.94 85 THR A O 1
ATOM 674 N N . ARG A 1 86 ? 5.442 -5.401 -10.320 1.00 82.19 86 ARG A N 1
ATOM 675 C CA . ARG A 1 86 ? 4.161 -6.121 -10.278 1.00 82.19 86 ARG A CA 1
ATOM 676 C C . ARG A 1 86 ? 3.057 -5.254 -10.853 1.00 82.19 86 ARG A C 1
ATOM 678 O O . ARG A 1 86 ? 3.085 -4.038 -10.682 1.00 82.19 86 ARG A O 1
ATOM 685 N N . HIS A 1 87 ? 2.105 -5.909 -11.499 1.00 85.62 87 HIS A N 1
ATOM 686 C CA . HIS A 1 87 ? 0.897 -5.292 -12.022 1.00 85.62 87 HIS A CA 1
ATOM 687 C C . HIS A 1 87 ? -0.279 -5.702 -11.140 1.00 85.62 87 HIS A C 1
ATOM 689 O O . HIS A 1 87 ? -0.412 -6.873 -10.780 1.00 85.62 87 HIS A O 1
ATOM 695 N N . TRP A 1 88 ? -1.082 -4.720 -10.771 1.00 88.25 8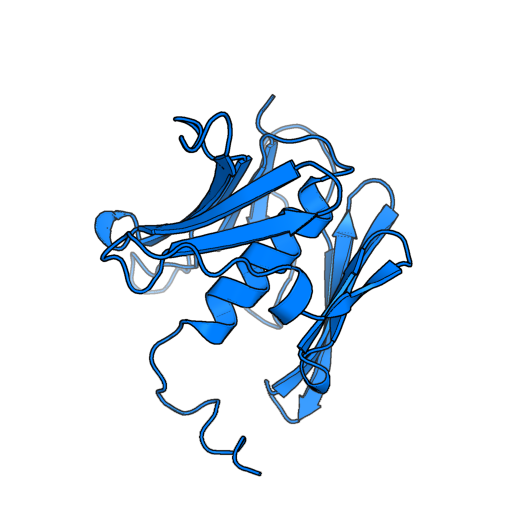8 TRP A N 1
ATOM 696 C CA . TRP A 1 88 ? -2.208 -4.816 -9.861 1.00 88.25 88 TRP A CA 1
ATOM 697 C C . TRP A 1 88 ? -3.437 -4.261 -10.558 1.00 88.25 88 TRP A C 1
ATOM 699 O O . TRP A 1 88 ? -3.353 -3.206 -11.178 1.00 88.25 88 TRP A O 1
ATOM 709 N N . VAL A 1 89 ? -4.567 -4.941 -10.445 1.00 86.25 89 VAL A N 1
ATOM 710 C CA . VAL A 1 89 ? -5.820 -4.512 -11.066 1.00 86.25 89 VAL A CA 1
ATOM 711 C C . VAL A 1 89 ? -6.905 -4.434 -10.009 1.00 86.25 89 VAL A C 1
ATOM 713 O O . VAL A 1 89 ? -7.068 -5.365 -9.221 1.00 86.25 89 VAL A O 1
ATOM 716 N N . LEU A 1 90 ? -7.645 -3.327 -9.999 1.00 84.06 90 LEU A N 1
ATOM 717 C CA . LEU A 1 90 ? -8.859 -3.163 -9.204 1.00 84.06 90 LEU A CA 1
ATOM 718 C C . LEU A 1 90 ? -9.932 -2.517 -10.077 1.00 84.06 90 LEU A C 1
ATOM 720 O O . LEU A 1 90 ? -9.734 -1.429 -10.610 1.00 84.06 90 LEU A O 1
ATOM 724 N N . GLY A 1 91 ? -11.066 -3.200 -10.236 1.00 82.94 91 GLY A N 1
ATOM 725 C CA . GLY A 1 91 ? -12.103 -2.762 -11.168 1.00 82.94 91 GLY A CA 1
ATOM 726 C C . GLY A 1 91 ? -11.574 -2.737 -12.604 1.00 82.94 91 GLY A C 1
ATOM 727 O O . GLY A 1 91 ? -11.180 -3.775 -13.135 1.00 82.94 91 GLY A O 1
ATOM 728 N N . THR A 1 92 ? -11.585 -1.558 -13.226 1.00 80.25 92 THR A N 1
ATOM 729 C CA . THR A 1 92 ? -11.072 -1.327 -14.588 1.00 80.25 92 THR A CA 1
ATOM 730 C C . THR A 1 92 ? -9.656 -0.764 -14.621 1.00 80.25 92 THR A C 1
ATOM 732 O O . THR A 1 92 ? -9.061 -0.714 -15.695 1.00 80.25 92 THR A O 1
ATOM 735 N N . ASP A 1 93 ? -9.123 -0.332 -13.479 1.00 85.31 93 ASP A N 1
ATOM 736 C CA . ASP A 1 93 ? -7.845 0.365 -13.419 1.00 85.31 93 ASP A CA 1
ATOM 737 C C . ASP A 1 93 ? -6.687 -0.604 -13.191 1.00 85.31 93 ASP A C 1
ATOM 739 O O . ASP A 1 93 ? -6.749 -1.508 -12.349 1.00 85.31 93 ASP A O 1
ATOM 743 N N . GLU A 1 94 ? -5.596 -0.372 -13.919 1.00 87.81 94 GLU A N 1
ATOM 744 C CA . GLU A 1 94 ? -4.345 -1.102 -13.769 1.00 87.81 94 GLU A CA 1
ATOM 745 C C . GLU A 1 94 ? -3.262 -0.209 -13.153 1.00 87.81 94 GLU A C 1
ATOM 747 O O . GLU A 1 94 ? -3.064 0.953 -13.515 1.00 87.81 94 GLU A O 1
ATOM 752 N N . TRP A 1 95 ? -2.524 -0.787 -12.211 1.00 89.81 95 TRP A N 1
ATOM 753 C CA . TRP A 1 95 ? -1.503 -0.123 -11.422 1.00 89.81 95 TRP A CA 1
ATOM 754 C C . TRP A 1 95 ? -0.222 -0.947 -11.408 1.00 89.81 95 TRP A C 1
ATOM 756 O O . TRP A 1 95 ? -0.228 -2.148 -11.154 1.00 89.81 95 TRP A O 1
ATOM 766 N N . GLN A 1 96 ? 0.916 -0.302 -11.617 1.00 88.19 96 GLN A N 1
ATOM 767 C CA . GLN A 1 96 ? 2.222 -0.939 -11.562 1.00 88.19 96 GLN A CA 1
ATOM 768 C C . GLN A 1 96 ? 2.954 -0.525 -10.289 1.00 88.19 96 GLN A C 1
ATOM 770 O O . GLN A 1 96 ? 3.255 0.651 -10.102 1.00 88.19 96 GLN A O 1
ATOM 775 N N . SER A 1 97 ? 3.313 -1.485 -9.436 1.00 86.75 97 SER A N 1
ATOM 776 C CA . SER A 1 97 ? 4.210 -1.242 -8.305 1.00 86.75 97 SER A CA 1
ATOM 777 C C . SER A 1 97 ? 5.650 -1.570 -8.688 1.00 86.75 97 SER A C 1
ATOM 779 O O . SER A 1 97 ? 5.918 -2.664 -9.195 1.00 86.75 97 SER A O 1
ATOM 781 N N . LYS A 1 98 ? 6.583 -0.660 -8.402 1.00 85.50 98 LYS A N 1
ATOM 782 C CA . LYS A 1 98 ? 8.004 -0.808 -8.722 1.00 85.50 98 LYS A CA 1
ATOM 783 C C . LYS A 1 98 ? 8.896 -0.307 -7.594 1.00 85.50 98 LYS A C 1
ATOM 785 O O . LYS A 1 98 ? 8.721 0.809 -7.099 1.00 85.50 98 LYS A O 1
ATOM 790 N N . TYR A 1 99 ? 9.916 -1.092 -7.259 1.00 82.75 99 TYR A N 1
ATOM 791 C CA . TYR A 1 99 ? 11.016 -0.631 -6.417 1.00 82.75 99 TYR A CA 1
ATOM 792 C C . TYR A 1 99 ? 12.161 -0.037 -7.249 1.00 82.75 99 TYR A C 1
ATOM 794 O O . TYR A 1 99 ? 12.654 -0.653 -8.196 1.00 82.75 99 TYR A O 1
ATOM 802 N N . SER A 1 100 ? 12.615 1.161 -6.878 1.00 79.88 100 SER A N 1
ATOM 803 C CA . SER A 1 100 ? 13.793 1.817 -7.449 1.00 79.88 100 SER A CA 1
ATOM 804 C C . SER A 1 100 ? 14.945 1.763 -6.451 1.00 79.88 100 SER A C 1
ATOM 806 O O . SER A 1 100 ? 14.938 2.459 -5.434 1.00 79.88 100 SER A O 1
ATOM 808 N N . SER A 1 101 ? 15.960 0.945 -6.740 1.00 74.69 101 SER A N 1
ATOM 809 C CA . SER A 1 101 ? 17.132 0.773 -5.871 1.00 74.69 101 SER A CA 1
ATOM 810 C C . SER A 1 101 ? 17.960 2.054 -5.736 1.00 74.69 101 SER A C 1
ATOM 812 O O . SER A 1 101 ? 18.420 2.361 -4.633 1.00 74.69 101 SER A O 1
ATOM 814 N N . GLY A 1 102 ? 18.094 2.822 -6.825 1.00 75.81 102 GLY A N 1
ATOM 815 C CA . GLY A 1 102 ? 18.852 4.076 -6.867 1.00 75.81 102 GLY A CA 1
ATOM 816 C C . GLY A 1 102 ? 18.292 5.139 -5.922 1.00 75.81 102 GLY A C 1
ATOM 817 O O . GLY A 1 102 ? 19.039 5.734 -5.151 1.00 75.81 102 GLY A O 1
ATOM 818 N N . SER A 1 103 ? 16.969 5.317 -5.911 1.00 71.94 103 SER A N 1
ATOM 819 C CA . SER A 1 103 ? 16.289 6.232 -4.985 1.00 71.94 103 SER A CA 1
ATOM 820 C C . SER A 1 103 ? 15.920 5.587 -3.643 1.00 71.94 103 SER A C 1
ATOM 822 O O . SER A 1 103 ? 15.593 6.312 -2.710 1.00 71.94 103 SER A O 1
ATOM 824 N N . HIS A 1 104 ? 16.014 4.254 -3.500 1.00 76.44 104 HIS A N 1
ATOM 825 C CA . HIS A 1 104 ? 15.354 3.489 -2.425 1.00 76.44 104 HIS A CA 1
ATOM 826 C C . HIS A 1 104 ? 13.919 3.963 -2.232 1.00 76.44 104 HIS A C 1
ATOM 828 O O . HIS A 1 104 ? 13.555 4.465 -1.176 1.00 76.44 104 HIS A O 1
ATOM 834 N N . SER A 1 105 ? 13.113 3.850 -3.274 1.00 81.44 105 SER A N 1
ATOM 835 C CA . SER A 1 105 ? 11.720 4.271 -3.210 1.00 81.44 105 SER A CA 1
ATOM 836 C C . SER A 1 105 ? 10.840 3.212 -3.841 1.00 81.44 105 SER A C 1
ATOM 838 O O . SER A 1 105 ? 11.165 2.670 -4.901 1.00 81.44 105 SER A O 1
ATOM 840 N N . TRP A 1 106 ? 9.708 2.961 -3.208 1.00 85.06 106 TRP A N 1
ATOM 841 C CA . TRP A 1 106 ? 8.601 2.233 -3.801 1.00 85.06 106 TRP A CA 1
ATOM 842 C C . TRP A 1 106 ? 7.689 3.213 -4.511 1.00 85.06 106 TRP A C 1
ATOM 844 O O . TRP A 1 106 ? 7.403 4.277 -3.973 1.00 85.06 106 TRP A O 1
ATOM 854 N N . LYS A 1 107 ? 7.247 2.864 -5.713 1.00 89.69 107 LYS A N 1
ATOM 855 C CA . LYS A 1 107 ? 6.343 3.685 -6.514 1.00 89.69 107 LYS A CA 1
ATOM 856 C C . LYS A 1 107 ? 5.195 2.829 -7.011 1.00 89.69 107 LYS A C 1
ATOM 858 O O . LYS A 1 107 ? 5.423 1.686 -7.396 1.00 89.69 107 LYS A O 1
ATOM 863 N N . VAL A 1 108 ? 3.997 3.391 -7.022 1.00 89.19 108 VAL A N 1
ATOM 864 C CA . VAL A 1 108 ? 2.833 2.848 -7.717 1.00 89.19 108 VAL A CA 1
ATOM 865 C C . VAL A 1 108 ? 2.472 3.827 -8.824 1.00 89.19 108 VAL A C 1
ATOM 867 O O . VAL A 1 108 ? 2.344 5.023 -8.567 1.00 89.19 108 VAL A O 1
ATOM 870 N N . LEU A 1 109 ? 2.380 3.338 -10.054 1.00 90.25 109 LEU A N 1
ATOM 871 C CA . LEU A 1 109 ? 2.096 4.117 -11.259 1.00 90.25 109 LEU A CA 1
ATOM 872 C C . LEU A 1 109 ? 0.781 3.625 -11.861 1.00 90.25 109 LEU A C 1
ATOM 874 O O . LEU A 1 109 ? 0.502 2.432 -11.783 1.00 90.25 109 LEU A O 1
ATOM 878 N N . ASN A 1 110 ? -0.016 4.513 -12.450 1.00 89.00 110 ASN A N 1
ATOM 879 C CA . ASN A 1 110 ? -1.169 4.088 -13.247 1.00 89.00 110 ASN A CA 1
ATOM 880 C C . ASN A 1 110 ? -0.653 3.534 -14.581 1.00 89.00 110 ASN A C 1
ATOM 882 O O . ASN A 1 110 ? 0.345 4.041 -15.094 1.00 89.00 110 ASN A O 1
ATOM 886 N N . VAL A 1 111 ? -1.283 2.498 -15.123 1.00 87.19 111 VAL A N 1
ATOM 887 C CA . VAL A 1 111 ? -0.929 1.925 -16.428 1.00 87.19 111 VAL A CA 1
ATOM 8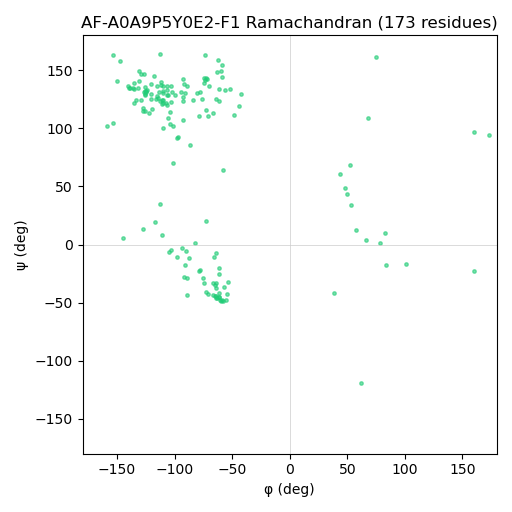88 C C . VAL A 1 111 ? -2.047 2.251 -17.410 1.00 87.19 111 VAL A C 1
ATOM 890 O O . VAL A 1 111 ? -3.193 1.879 -17.180 1.00 87.19 111 VAL A O 1
ATOM 893 N N . GLN A 1 112 ? -1.706 2.941 -18.498 1.00 81.94 112 GLN A N 1
ATOM 894 C CA . GLN A 1 112 ? -2.616 3.269 -19.597 1.00 81.94 112 GLN A CA 1
ATOM 895 C C . GLN A 1 112 ? -1.998 2.766 -20.898 1.00 81.94 112 GLN A C 1
ATOM 897 O O . GLN A 1 112 ? -0.815 2.997 -21.128 1.00 81.94 112 GLN A O 1
ATOM 902 N N . ASP A 1 113 ? -2.770 2.058 -21.724 1.00 80.06 113 ASP A N 1
ATOM 903 C CA . ASP A 1 113 ? -2.308 1.520 -23.015 1.00 80.06 113 ASP A CA 1
ATOM 904 C C . ASP A 1 113 ? -0.971 0.753 -22.923 1.00 80.06 113 ASP A C 1
ATOM 906 O O . ASP A 1 113 ? -0.073 0.916 -23.743 1.00 80.06 113 ASP A O 1
ATOM 910 N N . ASP A 1 114 ? -0.831 -0.081 -21.885 1.00 78.31 114 ASP A N 1
ATOM 911 C CA . ASP A 1 114 ? 0.378 -0.850 -21.548 1.00 78.31 114 ASP A CA 1
ATOM 912 C C . ASP A 1 114 ? 1.610 -0.032 -21.116 1.00 78.31 114 ASP A C 1
ATOM 914 O O . ASP A 1 114 ? 2.653 -0.616 -20.794 1.00 78.31 114 ASP A O 1
ATOM 918 N N . GLU A 1 115 ? 1.492 1.292 -21.003 1.00 83.00 115 GLU A N 1
ATOM 919 C CA . GLU A 1 115 ? 2.558 2.180 -20.549 1.00 83.00 115 GLU A CA 1
ATOM 920 C C . GLU A 1 115 ? 2.266 2.776 -19.156 1.00 83.00 115 GLU A C 1
ATOM 922 O O . GLU A 1 115 ? 1.184 3.308 -18.895 1.00 83.00 115 GLU A O 1
ATOM 927 N N . PRO A 1 116 ? 3.220 2.704 -18.206 1.00 84.31 116 PRO A N 1
ATOM 928 C CA . PRO A 1 116 ? 3.064 3.347 -16.909 1.00 84.31 116 PRO A CA 1
ATOM 929 C C . PRO A 1 116 ? 3.192 4.870 -17.027 1.00 84.31 116 PRO A C 1
ATOM 931 O O . PRO A 1 116 ? 4.050 5.389 -17.746 1.00 84.31 116 PRO A O 1
ATOM 934 N N . THR A 1 117 ? 2.401 5.601 -16.243 1.00 84.69 117 THR A N 1
ATOM 935 C CA . THR A 1 117 ? 2.450 7.064 -16.204 1.00 84.69 117 THR A CA 1
ATOM 936 C C . THR A 1 117 ? 3.840 7.577 -15.803 1.00 84.69 117 THR A C 1
ATOM 938 O O . THR A 1 117 ? 4.476 7.007 -14.915 1.00 84.69 117 THR A O 1
ATOM 941 N N . PRO A 1 118 ? 4.320 8.708 -16.358 1.00 83.56 118 PRO A N 1
ATOM 942 C CA . PRO A 1 118 ? 5.640 9.253 -16.017 1.00 83.56 118 PRO A CA 1
ATOM 943 C C . PRO A 1 118 ? 5.799 9.647 -14.541 1.00 83.56 118 PRO A C 1
ATOM 945 O O . PRO A 1 118 ? 6.913 9.694 -14.019 1.00 83.56 118 PRO A O 1
ATOM 948 N N . SER A 1 119 ? 4.686 9.964 -13.875 1.00 83.88 119 SER A N 1
ATOM 949 C CA . SER A 1 119 ? 4.643 10.353 -12.465 1.00 83.88 119 SER A CA 1
ATOM 950 C C . SER A 1 119 ? 3.949 9.274 -11.629 1.00 83.88 119 SER A C 1
ATOM 952 O O . SER A 1 119 ? 2.943 8.721 -12.082 1.00 83.88 119 SER A O 1
ATOM 954 N N . PRO A 1 120 ? 4.456 8.968 -10.420 1.00 84.12 120 PRO A N 1
ATOM 955 C CA . PRO A 1 120 ? 3.826 7.996 -9.541 1.00 84.12 120 PRO A CA 1
ATOM 956 C C . PRO A 1 120 ? 2.548 8.556 -8.909 1.00 84.12 120 PRO A C 1
ATOM 958 O O . PRO A 1 120 ? 2.492 9.716 -8.493 1.00 84.12 120 PRO A O 1
ATOM 961 N N . ALA A 1 121 ? 1.555 7.681 -8.789 1.00 86.25 121 ALA A N 1
ATOM 962 C CA . ALA A 1 121 ? 0.332 7.881 -8.025 1.00 86.25 121 ALA A CA 1
ATOM 963 C C . ALA A 1 121 ? 0.599 7.860 -6.516 1.00 86.25 121 ALA A C 1
ATOM 965 O O . ALA A 1 121 ? 0.088 8.691 -5.767 1.00 86.25 121 ALA A O 1
ATOM 966 N N . VAL A 1 122 ? 1.438 6.919 -6.074 1.00 86.06 122 VAL A N 1
ATOM 967 C CA . VAL A 1 122 ? 1.910 6.829 -4.689 1.00 86.06 122 VAL A CA 1
ATOM 968 C C . VAL A 1 122 ? 3.405 6.535 -4.679 1.00 86.06 122 VAL A C 1
ATOM 970 O O . VAL A 1 122 ? 3.874 5.660 -5.404 1.00 86.06 122 VAL A O 1
ATOM 973 N N . GLU A 1 123 ? 4.167 7.239 -3.849 1.00 85.62 123 GLU A N 1
ATOM 974 C CA . GLU A 1 123 ? 5.595 7.000 -3.642 1.00 85.62 123 GLU A CA 1
ATOM 975 C C . GLU A 1 123 ? 5.912 6.883 -2.153 1.00 85.62 123 GLU A C 1
ATOM 977 O O . GLU A 1 123 ? 5.634 7.797 -1.386 1.00 85.62 123 GLU A O 1
ATOM 982 N N . LEU A 1 124 ? 6.528 5.772 -1.745 1.00 81.44 124 LEU A N 1
ATOM 983 C CA . LEU A 1 124 ? 7.066 5.586 -0.401 1.00 81.44 124 LEU A CA 1
ATOM 984 C C . LEU A 1 124 ? 8.586 5.630 -0.447 1.00 81.44 124 LEU A C 1
ATOM 986 O O . LEU A 1 124 ? 9.237 4.780 -1.060 1.00 81.44 124 LEU A O 1
ATOM 990 N N . THR A 1 125 ? 9.141 6.558 0.315 1.00 77.06 125 THR A N 1
ATOM 991 C CA . THR A 1 125 ? 10.555 6.581 0.667 1.00 77.06 125 THR A CA 1
ATOM 992 C C . THR A 1 125 ? 10.696 6.036 2.091 1.00 77.06 125 THR A C 1
ATOM 994 O O . THR A 1 125 ? 10.367 6.746 3.046 1.00 77.06 125 THR A O 1
ATOM 997 N N . PRO A 1 126 ? 11.117 4.768 2.272 1.00 68.06 126 PRO A N 1
ATOM 998 C CA . PRO A 1 126 ? 11.334 4.198 3.589 1.00 68.06 126 PRO A CA 1
ATOM 999 C C . PRO A 1 126 ? 12.433 4.947 4.346 1.00 68.06 126 PRO A C 1
ATOM 1001 O O . PRO A 1 126 ? 13.303 5.598 3.765 1.00 68.06 126 PRO A O 1
ATOM 1004 N N . TYR A 1 127 ? 12.385 4.795 5.667 1.00 66.25 127 TYR A N 1
ATOM 1005 C CA . TYR A 1 127 ? 13.354 5.326 6.617 1.00 66.25 127 TYR A CA 1
ATOM 1006 C C . TYR A 1 127 ? 14.798 5.149 6.128 1.00 66.25 127 TYR A C 1
ATOM 1008 O O . TYR A 1 127 ? 15.232 4.036 5.812 1.00 66.25 127 TYR A O 1
ATOM 1016 N N . ARG A 1 128 ? 15.581 6.230 6.152 1.00 56.41 128 ARG A N 1
ATOM 1017 C CA . ARG A 1 128 ? 17.036 6.169 5.983 1.00 56.41 128 ARG A CA 1
ATOM 1018 C C . ARG A 1 128 ? 17.721 6.862 7.155 1.00 56.41 128 ARG A C 1
ATOM 1020 O O . ARG A 1 128 ? 17.439 8.009 7.472 1.00 56.41 128 ARG A O 1
ATOM 1027 N N . SER A 1 129 ? 18.679 6.170 7.767 1.00 49.44 129 SER A N 1
ATOM 1028 C CA . SER A 1 129 ? 19.676 6.821 8.617 1.00 49.44 129 SER A CA 1
ATOM 1029 C C . SER A 1 129 ? 20.716 7.460 7.701 1.00 49.44 129 SER A C 1
ATOM 1031 O O . SER A 1 129 ? 21.453 6.739 7.027 1.00 49.44 129 SER A O 1
ATOM 1033 N N . LYS A 1 130 ? 20.758 8.793 7.625 1.00 50.78 130 LYS A N 1
ATOM 1034 C CA . LYS A 1 130 ? 21.839 9.516 6.931 1.00 50.78 130 LYS A CA 1
ATOM 1035 C C . LYS A 1 130 ? 22.844 10.162 7.887 1.00 50.78 130 LYS A C 1
ATOM 1037 O O . LYS A 1 130 ? 23.887 10.621 7.436 1.00 50.78 130 LYS A O 1
ATOM 1042 N N . THR A 1 131 ? 22.594 10.133 9.195 1.00 48.34 131 THR A N 1
ATOM 1043 C CA . THR A 1 131 ? 23.480 10.716 10.210 1.00 48.34 131 THR A CA 1
ATOM 1044 C C . THR A 1 131 ? 23.384 9.962 11.536 1.00 48.34 131 THR A C 1
ATOM 1046 O O . THR A 1 131 ? 22.308 9.547 11.968 1.00 48.34 131 THR A O 1
ATOM 1049 N N . PHE A 1 132 ? 24.534 9.792 12.197 1.00 43.66 132 PHE A N 1
ATOM 1050 C CA . PHE A 1 132 ? 24.647 9.230 13.546 1.00 43.66 132 PHE A CA 1
ATOM 1051 C C . PHE A 1 132 ? 23.640 9.914 14.494 1.00 43.66 132 PHE A C 1
ATOM 1053 O O . PHE A 1 132 ? 23.761 11.096 14.805 1.00 43.66 132 PHE A O 1
ATOM 1060 N N . GLY A 1 133 ? 22.626 9.164 14.938 1.00 48.28 133 GLY A N 1
ATOM 1061 C CA . GLY A 1 133 ? 21.700 9.555 16.007 1.00 48.28 133 GLY A CA 1
ATOM 1062 C C . GLY A 1 133 ? 20.321 10.084 15.586 1.00 48.28 133 GLY A C 1
ATOM 1063 O O . GLY A 1 133 ? 19.405 10.063 16.417 1.00 48.28 133 GLY A O 1
ATOM 1064 N N . LYS A 1 134 ? 20.099 10.499 14.328 1.00 50.59 134 LYS A N 1
ATOM 1065 C CA . LYS A 1 134 ? 18.778 10.984 13.880 1.00 50.59 134 LYS A CA 1
ATOM 1066 C C . LYS A 1 134 ? 18.261 10.234 12.651 1.00 50.59 134 LYS A C 1
ATOM 1068 O O . LYS A 1 134 ? 18.810 10.270 11.563 1.00 50.59 134 LYS A O 1
ATOM 1073 N N . ALA A 1 135 ? 17.173 9.532 12.924 1.00 53.22 135 ALA A N 1
ATOM 1074 C CA . ALA A 1 135 ? 16.230 8.940 12.001 1.00 53.22 135 ALA A CA 1
ATOM 1075 C C . ALA A 1 135 ? 15.534 9.986 11.126 1.00 53.22 135 ALA A C 1
ATOM 1077 O O . ALA A 1 135 ? 14.836 10.825 11.700 1.00 53.22 135 ALA A O 1
ATOM 1078 N N . ASP A 1 136 ? 15.606 9.876 9.799 1.00 56.12 136 ASP A N 1
ATOM 1079 C CA . ASP A 1 136 ? 14.598 10.519 8.955 1.00 56.12 136 ASP A CA 1
ATOM 1080 C C . ASP A 1 136 ? 13.316 9.664 8.972 1.00 56.12 136 ASP A C 1
ATOM 1082 O O . ASP A 1 136 ? 13.398 8.440 8.801 1.00 56.12 136 ASP A O 1
ATOM 1086 N N . PRO A 1 137 ? 12.132 10.263 9.204 1.00 60.00 137 PRO A N 1
ATOM 1087 C CA . PRO A 1 137 ? 10.866 9.551 9.082 1.00 60.00 137 PRO A CA 1
ATOM 1088 C C . PRO A 1 137 ? 10.689 9.018 7.652 1.00 60.00 137 PRO A C 1
ATOM 1090 O O . PRO A 1 137 ? 11.167 9.617 6.688 1.00 60.00 137 PRO A O 1
ATOM 1093 N N . ALA A 1 138 ? 9.986 7.894 7.503 1.00 67.12 138 ALA A N 1
ATOM 1094 C CA . ALA A 1 138 ? 9.544 7.459 6.185 1.00 67.12 138 ALA A CA 1
ATOM 1095 C C . ALA A 1 138 ? 8.569 8.501 5.607 1.00 67.12 138 ALA A C 1
ATOM 1097 O O . ALA A 1 138 ? 7.837 9.156 6.348 1.00 67.12 138 ALA A O 1
ATOM 1098 N N . MET A 1 139 ? 8.555 8.671 4.291 1.00 70.44 139 MET A N 1
ATOM 1099 C CA . MET A 1 139 ? 7.712 9.657 3.611 1.00 70.44 139 MET A CA 1
ATOM 1100 C C . MET A 1 139 ? 6.839 8.957 2.576 1.00 70.44 139 MET A C 1
ATOM 1102 O O . MET A 1 139 ? 7.355 8.156 1.798 1.00 70.44 139 MET A O 1
ATOM 1106 N N . LEU A 1 140 ? 5.544 9.272 2.558 1.00 76.00 140 LEU A N 1
ATOM 1107 C CA . LEU A 1 140 ? 4.596 8.830 1.537 1.00 76.00 140 LEU A CA 1
ATOM 1108 C C . LEU A 1 140 ? 4.094 10.054 0.775 1.00 76.00 140 LEU A C 1
ATOM 1110 O O . LEU A 1 140 ? 3.604 11.006 1.373 1.00 76.00 140 LEU A O 1
ATOM 1114 N N . MET A 1 141 ? 4.184 10.027 -0.541 1.00 79.00 141 MET A N 1
ATOM 1115 C CA . MET A 1 141 ? 3.607 11.040 -1.416 1.00 79.00 141 MET A CA 1
ATOM 1116 C C . MET A 1 141 ? 2.436 10.411 -2.161 1.00 79.00 141 MET A C 1
ATOM 1118 O O . MET A 1 141 ? 2.585 9.315 -2.693 1.00 79.00 141 MET A O 1
ATOM 1122 N N . ILE A 1 142 ? 1.290 11.086 -2.191 1.00 80.44 142 ILE A N 1
ATOM 1123 C CA . ILE A 1 142 ? 0.052 10.620 -2.828 1.00 80.44 142 ILE A CA 1
ATOM 1124 C C . ILE A 1 142 ? -0.400 11.688 -3.823 1.00 80.44 142 ILE A C 1
ATOM 1126 O O . ILE A 1 142 ? -0.443 12.871 -3.497 1.00 80.44 142 ILE A O 1
ATOM 1130 N N . SER A 1 143 ? -0.723 11.294 -5.048 1.00 81.75 143 SER A N 1
ATOM 1131 C CA . SER A 1 143 ? -1.154 12.199 -6.122 1.00 81.75 143 SER A CA 1
ATOM 1132 C C . SER A 1 143 ? -2.480 11.788 -6.775 1.00 81.75 143 SER A C 1
ATOM 1134 O O . SER A 1 143 ? -2.847 12.342 -7.810 1.00 81.75 143 SER A O 1
ATOM 1136 N N . VAL A 1 144 ? -3.215 10.865 -6.148 1.00 79.31 144 VAL A N 1
ATOM 1137 C CA . VAL A 1 144 ? -4.520 10.344 -6.589 1.00 79.31 144 VAL A CA 1
ATOM 1138 C C . VAL A 1 144 ? -5.656 10.764 -5.648 1.00 79.31 144 VAL A C 1
ATOM 1140 O O . VAL A 1 144 ? -5.375 11.182 -4.522 1.00 79.31 144 VAL A O 1
ATOM 1143 N N . PRO A 1 145 ? -6.929 10.654 -6.075 1.00 76.44 145 PRO A N 1
ATOM 1144 C CA . PRO A 1 145 ? -8.078 10.831 -5.191 1.00 76.44 145 PRO A CA 1
ATOM 1145 C C . PRO A 1 145 ? -8.085 9.849 -4.010 1.00 76.44 145 PRO A C 1
ATOM 1147 O O . PRO A 1 145 ? -7.579 8.730 -4.109 1.00 76.44 145 PRO A O 1
ATOM 1150 N N . ASP A 1 146 ? -8.748 10.244 -2.920 1.00 69.44 146 ASP A N 1
ATOM 1151 C CA . ASP A 1 146 ? -8.850 9.460 -1.677 1.00 69.44 146 ASP A CA 1
ATOM 1152 C C . ASP A 1 146 ? -9.554 8.097 -1.857 1.00 69.44 146 ASP A C 1
ATOM 1154 O O . ASP A 1 146 ? -9.407 7.200 -1.030 1.00 69.44 146 ASP A O 1
ATOM 1158 N N . ALA A 1 147 ? -10.338 7.926 -2.930 1.00 69.75 147 ALA A N 1
ATOM 1159 C CA . ALA A 1 147 ? -10.958 6.645 -3.282 1.00 69.75 147 ALA A CA 1
ATOM 1160 C C . ALA A 1 147 ? -9.919 5.572 -3.640 1.00 69.75 147 ALA A C 1
ATOM 1162 O O . ALA A 1 147 ? -9.987 4.455 -3.134 1.00 69.75 147 ALA A O 1
ATOM 1163 N N . ASP A 1 148 ? -8.913 5.941 -4.430 1.00 81.00 148 ASP A N 1
ATOM 1164 C CA . ASP A 1 148 ? -7.928 4.987 -4.938 1.00 81.00 148 ASP A CA 1
ATOM 1165 C C . ASP A 1 148 ? -6.718 4.896 -4.005 1.00 81.00 148 ASP A C 1
ATOM 1167 O O . ASP A 1 148 ? -6.064 3.857 -3.903 1.00 81.00 148 ASP A O 1
ATOM 1171 N N . SER A 1 149 ? -6.419 5.979 -3.282 1.00 84.44 149 SER A N 1
ATOM 1172 C CA . SER A 1 149 ? -5.236 6.094 -2.428 1.00 84.44 149 SER A CA 1
ATOM 1173 C C . SER A 1 149 ? -5.123 4.956 -1.409 1.00 84.44 149 SER A C 1
ATOM 1175 O O . SER A 1 149 ? -4.038 4.400 -1.248 1.00 84.44 149 SER A O 1
ATOM 1177 N N . VAL A 1 150 ? -6.226 4.556 -0.763 1.00 88.25 150 VAL A N 1
ATOM 1178 C CA . VAL A 1 150 ? -6.243 3.471 0.231 1.00 88.25 150 VAL A CA 1
ATOM 1179 C C . VAL A 1 150 ? -5.764 2.169 -0.400 1.00 88.25 150 VAL A C 1
ATOM 1181 O O . VAL A 1 150 ? -4.863 1.522 0.135 1.00 88.25 150 VAL A O 1
ATOM 1184 N N . PHE A 1 151 ? -6.301 1.809 -1.564 1.00 90.88 151 PHE A N 1
ATOM 1185 C CA . PHE A 1 151 ? -5.884 0.611 -2.283 1.00 90.88 151 PHE A CA 1
ATOM 1186 C C . PHE A 1 151 ? -4.402 0.658 -2.673 1.00 90.88 151 PHE A C 1
ATOM 1188 O O . PHE A 1 151 ? -3.655 -0.285 -2.394 1.00 90.88 151 PHE A O 1
ATOM 1195 N N . LEU A 1 152 ? -3.947 1.771 -3.253 1.00 90.31 152 LEU A N 1
ATOM 1196 C CA . LEU A 1 152 ? -2.558 1.914 -3.698 1.00 90.31 152 LEU A CA 1
ATOM 1197 C C . LEU A 1 152 ? -1.567 1.878 -2.529 1.00 90.31 152 LEU A C 1
ATOM 1199 O O . LEU A 1 152 ? -0.476 1.317 -2.653 1.00 90.31 152 LEU A O 1
ATOM 1203 N N . ILE A 1 153 ? -1.949 2.417 -1.370 1.00 88.19 153 ILE A N 1
ATOM 1204 C CA . ILE A 1 153 ? -1.174 2.305 -0.132 1.00 88.19 153 ILE A CA 1
ATOM 1205 C C . ILE A 1 153 ? -1.085 0.848 0.322 1.00 88.19 153 ILE A C 1
ATOM 1207 O O . ILE A 1 153 ? 0.004 0.396 0.678 1.00 88.19 153 ILE A O 1
ATOM 1211 N N . LEU A 1 154 ? -2.196 0.105 0.315 1.00 89.62 154 LEU A N 1
ATOM 1212 C CA . LEU A 1 154 ? -2.213 -1.306 0.720 1.00 89.62 154 LEU A CA 1
ATOM 1213 C C . LEU A 1 154 ? -1.307 -2.143 -0.188 1.00 89.62 154 LEU A C 1
ATOM 1215 O O . LEU A 1 154 ? -0.490 -2.911 0.322 1.00 89.62 154 LEU A O 1
ATOM 1219 N N 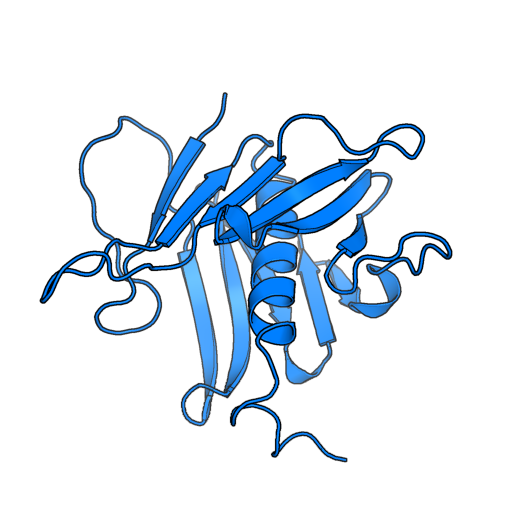. ILE A 1 155 ? -1.377 -1.937 -1.508 1.00 89.88 15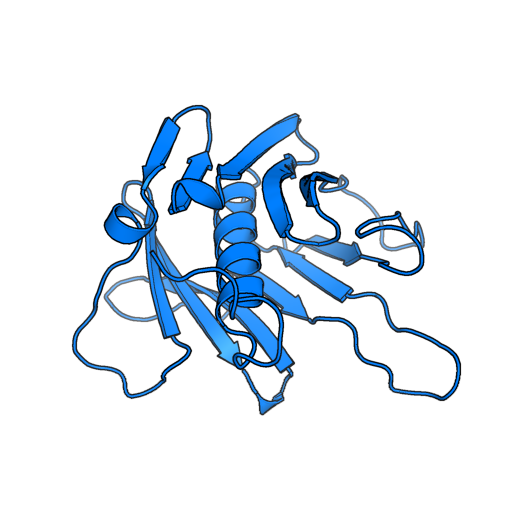5 ILE A N 1
ATOM 1220 C CA . ILE A 1 155 ? -0.461 -2.555 -2.480 1.0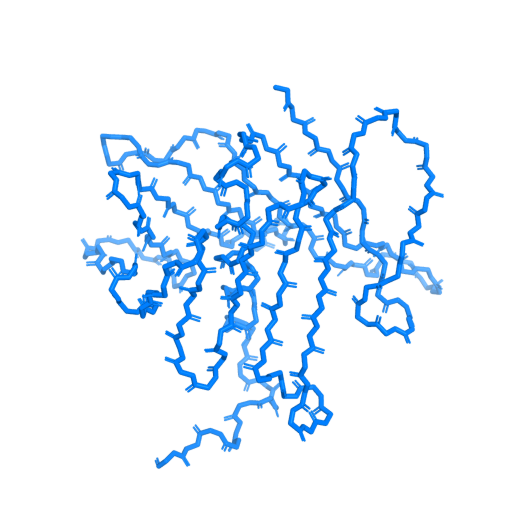0 89.88 155 ILE A CA 1
ATOM 1221 C C . ILE A 1 155 ? 0.989 -2.242 -2.134 1.00 89.88 155 ILE A C 1
ATOM 1223 O O . ILE A 1 155 ? 1.847 -3.130 -2.136 1.00 89.88 155 ILE A O 1
ATOM 1227 N N . LEU A 1 156 ? 1.281 -0.973 -1.863 1.00 87.25 156 LEU A N 1
ATOM 1228 C CA . LEU A 1 156 ? 2.639 -0.525 -1.621 1.00 87.25 156 LEU A CA 1
ATOM 1229 C C . LEU A 1 156 ? 3.195 -1.126 -0.322 1.00 87.25 156 LEU A C 1
ATOM 1231 O O . LEU A 1 156 ? 4.327 -1.609 -0.311 1.00 87.25 156 LEU A O 1
ATOM 1235 N N . VAL A 1 157 ? 2.402 -1.151 0.754 1.00 83.31 157 VAL A N 1
ATOM 1236 C CA . VAL A 1 157 ? 2.773 -1.781 2.032 1.00 83.31 157 VAL A CA 1
ATOM 1237 C C . VAL A 1 157 ? 2.967 -3.283 1.858 1.00 83.31 157 VAL A C 1
ATOM 1239 O O . VAL A 1 157 ? 3.972 -3.826 2.320 1.00 83.31 157 VAL A O 1
ATOM 1242 N N . TYR A 1 158 ? 2.045 -3.951 1.161 1.00 85.56 158 TYR A N 1
ATOM 1243 C CA . TYR A 1 158 ? 2.150 -5.375 0.861 1.00 85.56 158 TYR A CA 1
ATOM 1244 C C . TYR A 1 158 ? 3.433 -5.686 0.084 1.00 85.56 158 TYR A C 1
ATOM 1246 O O . TYR A 1 158 ? 4.201 -6.568 0.470 1.00 85.56 158 TYR A O 1
ATOM 1254 N N . SER A 1 159 ? 3.713 -4.923 -0.971 1.00 82.06 159 SER A N 1
ATOM 1255 C CA . SER A 1 159 ? 4.905 -5.105 -1.805 1.00 82.06 159 SER A CA 1
ATOM 1256 C C . SER A 1 159 ? 6.185 -4.851 -1.007 1.00 82.06 159 SER A C 1
ATOM 1258 O O . SER A 1 159 ? 7.102 -5.665 -1.042 1.00 82.06 159 SER A O 1
ATOM 1260 N N . HIS A 1 160 ? 6.223 -3.786 -0.200 1.00 78.69 160 HIS A N 1
ATOM 1261 C CA . HIS A 1 160 ? 7.369 -3.473 0.650 1.00 78.69 160 HIS A CA 1
ATOM 1262 C C . HIS A 1 160 ? 7.691 -4.602 1.638 1.00 78.69 160 HIS A C 1
ATOM 1264 O O . HIS A 1 160 ? 8.844 -5.014 1.754 1.00 78.69 160 HIS A O 1
ATOM 1270 N N . LEU A 1 161 ? 6.680 -5.123 2.337 1.00 75.81 161 LEU A N 1
ATOM 1271 C CA . LEU A 1 161 ? 6.875 -6.127 3.387 1.00 75.81 161 LEU A CA 1
ATOM 1272 C C . LEU A 1 161 ? 7.092 -7.544 2.844 1.00 75.81 161 LEU A C 1
ATOM 1274 O O . LEU A 1 161 ? 7.706 -8.363 3.526 1.00 75.81 161 LEU A O 1
ATOM 1278 N N . THR A 1 162 ? 6.637 -7.836 1.624 1.00 74.31 162 THR A N 1
ATOM 1279 C CA . THR A 1 162 ? 6.860 -9.142 0.983 1.00 74.31 162 THR A CA 1
ATOM 1280 C C . THR A 1 162 ? 8.129 -9.217 0.127 1.00 74.31 162 THR A C 1
ATOM 1282 O O . THR A 1 162 ? 8.594 -10.325 -0.140 1.00 74.31 162 THR A O 1
ATOM 1285 N N . GLU A 1 163 ? 8.724 -8.086 -0.278 1.00 64.25 163 GLU A N 1
ATOM 1286 C CA . GLU A 1 163 ? 9.919 -8.056 -1.143 1.00 64.25 163 GLU A CA 1
ATOM 1287 C C . GLU A 1 163 ? 11.249 -7.749 -0.444 1.00 64.25 163 GLU A C 1
ATOM 1289 O O . GLU A 1 163 ? 12.301 -7.843 -1.085 1.00 64.25 163 GLU A O 1
ATOM 1294 N N . LEU A 1 164 ? 11.264 -7.441 0.856 1.00 52.03 164 LEU A N 1
ATOM 1295 C CA . LEU A 1 164 ? 12.532 -7.419 1.591 1.00 52.03 164 LEU A CA 1
ATOM 1296 C C . LEU A 1 164 ? 13.221 -8.792 1.440 1.00 52.03 164 LEU A C 1
ATOM 1298 O O . LEU A 1 164 ? 12.558 -9.825 1.594 1.00 52.03 164 LEU A O 1
ATOM 1302 N N . PRO A 1 165 ? 14.531 -8.841 1.112 1.00 36.56 165 PRO A N 1
ATOM 1303 C CA . PRO A 1 165 ? 15.242 -10.103 0.982 1.00 36.56 165 PRO A CA 1
ATOM 1304 C C . PRO A 1 165 ? 15.014 -10.919 2.250 1.00 36.56 165 PRO A C 1
ATOM 1306 O O . PRO A 1 165 ? 15.085 -10.381 3.352 1.00 36.56 165 PRO A O 1
ATOM 1309 N N . ARG A 1 166 ? 14.698 -12.205 2.059 1.00 39.66 166 ARG A N 1
ATOM 1310 C CA . ARG A 1 166 ? 14.372 -13.212 3.079 1.00 39.66 166 ARG A CA 1
ATOM 1311 C C . ARG A 1 166 ? 15.498 -13.408 4.109 1.00 39.66 166 ARG A C 1
ATOM 1313 O O . ARG A 1 166 ? 16.059 -14.494 4.217 1.00 39.66 166 ARG A O 1
ATOM 1320 N N . SER A 1 167 ? 15.824 -12.397 4.902 1.00 35.72 167 SER A N 1
ATOM 1321 C CA . SER A 1 167 ? 16.579 -12.538 6.134 1.00 35.72 167 SER A CA 1
ATOM 1322 C C . SER A 1 167 ? 15.599 -12.410 7.303 1.00 35.72 167 SER A C 1
ATOM 1324 O O . SER A 1 167 ? 15.132 -11.341 7.680 1.00 35.72 167 SER A O 1
ATOM 1326 N N . SER A 1 168 ? 15.287 -13.571 7.879 1.00 38.38 168 SER A N 1
ATOM 1327 C CA . SER A 1 168 ? 14.744 -13.802 9.229 1.00 38.38 168 SER A CA 1
ATOM 1328 C C . SER A 1 168 ? 13.241 -13.691 9.539 1.00 38.38 168 SER A C 1
ATOM 1330 O O . SER A 1 168 ? 12.845 -14.297 10.527 1.00 38.38 168 SER A O 1
ATOM 1332 N N . TRP A 1 169 ? 12.373 -13.060 8.736 1.00 40.69 169 TRP A N 1
ATOM 1333 C CA . TRP A 1 169 ? 10.940 -12.956 9.114 1.00 40.69 169 TRP A CA 1
ATOM 1334 C C . TRP A 1 169 ? 10.028 -14.106 8.646 1.00 40.69 169 TRP A C 1
ATOM 1336 O O . TRP A 1 169 ? 9.051 -14.425 9.318 1.00 40.69 169 TRP A O 1
ATOM 1346 N N . LEU A 1 170 ? 10.339 -14.767 7.523 1.00 40.09 170 LEU A N 1
ATOM 1347 C CA . LEU A 1 170 ? 9.447 -15.761 6.896 1.00 40.09 170 LEU A CA 1
ATOM 1348 C C . LEU A 1 170 ? 9.935 -17.218 6.971 1.00 40.09 170 LEU A C 1
ATOM 1350 O O . LEU A 1 170 ? 9.303 -18.098 6.392 1.00 40.09 170 LEU A O 1
ATOM 1354 N N . SER A 1 171 ? 11.006 -17.530 7.709 1.00 36.53 171 SER A N 1
ATOM 1355 C CA . SER A 1 171 ? 11.420 -18.933 7.913 1.00 36.53 171 SER A CA 1
ATOM 1356 C C . SER A 1 171 ? 10.406 -19.763 8.718 1.00 36.53 171 SER A C 1
ATOM 1358 O O . SER A 1 171 ? 10.516 -20.985 8.738 1.00 36.53 171 SER A O 1
ATOM 1360 N N . GLY A 1 172 ? 9.400 -19.127 9.331 1.00 33.22 172 GLY A N 1
ATOM 1361 C CA . GLY A 1 172 ? 8.265 -19.794 9.980 1.00 33.22 172 GLY A CA 1
ATOM 1362 C C . GLY A 1 172 ? 7.048 -20.050 9.080 1.00 33.22 172 GLY A C 1
ATOM 1363 O O . GLY A 1 172 ? 6.106 -20.692 9.531 1.00 33.22 172 GLY A O 1
ATOM 1364 N N . PHE A 1 173 ? 7.043 -19.575 7.830 1.00 41.72 173 PHE A N 1
ATOM 1365 C CA . PHE A 1 173 ? 5.960 -19.817 6.869 1.00 41.72 173 PHE A CA 1
ATOM 1366 C C . PHE A 1 173 ? 6.369 -20.921 5.888 1.00 41.72 173 PHE A C 1
ATOM 1368 O O . PHE A 1 173 ? 6.642 -20.684 4.713 1.00 41.72 173 PHE A O 1
ATOM 1375 N N . ARG A 1 174 ? 6.444 -22.148 6.400 1.00 27.19 174 ARG A N 1
ATOM 1376 C CA . ARG A 1 174 ? 6.313 -23.363 5.593 1.00 27.19 174 ARG A CA 1
ATOM 1377 C C . ARG A 1 174 ? 5.151 -24.160 6.178 1.00 27.19 174 ARG A C 1
ATOM 1379 O O . ARG A 1 174 ? 5.239 -24.586 7.327 1.00 27.19 174 ARG A O 1
ATOM 1386 N N . LEU A 1 175 ? 4.069 -24.275 5.410 1.00 31.38 175 LEU A N 1
ATOM 1387 C CA . LEU A 1 175 ? 3.227 -25.470 5.458 1.00 31.38 175 LEU A CA 1
ATOM 1388 C C . LEU A 1 175 ? 4.009 -26.616 4.808 1.00 31.38 175 LEU A C 1
ATOM 1390 O O . LEU A 1 175 ? 4.747 -26.324 3.835 1.00 31.38 175 LEU A O 1
#

Solvent-accessible surface area (backbone atoms only — not comparable to full-atom values): 10516 Å² total; per-residue (Å²): 121,74,48,79,46,69,42,29,61,87,86,62,83,65,47,87,64,91,76,91,74,90,84,82,73,60,76,45,76,50,71,46,60,82,48,96,92,44,56,44,34,40,35,40,30,42,60,88,68,51,54,26,33,38,34,56,84,71,48,26,40,30,46,85,87,46,78,39,49,46,71,81,29,41,54,85,76,87,83,71,96,50,97,57,59,47,37,37,47,59,95,91,49,39,34,36,38,38,65,38,79,91,76,49,30,40,32,30,18,45,44,55,97,92,40,66,48,98,59,58,38,32,36,38,34,64,63,48,77,86,49,96,91,50,77,46,55,23,36,39,37,39,49,61,59,78,83,55,43,50,56,55,48,50,53,49,52,52,50,55,73,70,62,55,76,92,74,83,81,60,86,80,74,69,133